Protein AF-A0A0B4ERS8-F1 (afdb_monomer)

Secondary structure (DSSP, 8-state):
-EEEEEEEE-TT-HHHHTT-EEEEEEETTEEEEEEE---EEETTEEE--EEEEE-SSSS--GGGS-GGGS-GGGTT--GGG-EEEEEEEEEEEEEEEEEEETTEEEEEEEEEEEEEEEETTEEEEEEEEEEEE-

Sequence (134 aa):
RELMNQYFDTPERDLAQAKVALRLRKDGDDIIQTLKTRGQSVAGLSERNEYNWELPKAKLDVKKLDGECWPEQLAELDKKTLKPIFTTDFVRERAEIAWGRGKAKVVIEAALDLGHVVAGKQKEEICELELELR

Mean predicted aligned error: 4.2 Å

Radius of gyration: 16.42 Å; Cα contacts (8 Å, |Δi|>4): 272; chains: 1; bounding box: 46×31×45 Å

Solvent-accessible surface area (backbone atoms only — not comparable to full-atom values): 7724 Å² total; per-residue (Å²): 87,63,38,44,32,43,31,47,31,36,96,86,34,59,37,59,76,63,46,31,49,40,34,42,34,38,50,83,91,46,28,35,40,36,44,34,43,62,55,54,75,58,98,87,48,74,50,56,56,71,48,78,42,83,41,100,53,100,62,89,64,70,83,77,63,43,73,93,78,37,58,74,93,52,68,85,57,66,71,85,56,52,36,85,61,36,36,37,44,29,39,41,48,77,46,80,51,72,52,74,61,86,92,44,77,49,43,30,42,38,35,42,35,46,36,31,40,37,44,87,92,46,74,46,83,37,80,48,78,47,78,44,81,106

Nearest PDB structures (foldseek):
  5a61-assembly1_A  TM=9.343E-01  e=2.301E-11  Escherichia coli K-12
  3sy3-assembly2_D  TM=6.378E-01  e=3.885E-06  Bacillus anthracis str. 'Ames Ancestor'
  6yp4-assembly1_A-2  TM=5.785E-01  e=1.700E-05  Hippeastrum hybrid cultivar
  2gfg-assembly3_C  TM=5.391E-01  e=1.434E-05  Halalkalibacterium halodurans
  7ns9-assembly1_A  TM=5.317E-01  e=3.984E-05  Sulfolobus acidocaldarius DSM 639

Structure (mmCIF, N/CA/C/O backbone):
data_AF-A0A0B4ERS8-F1
#
_entry.id   AF-A0A0B4ERS8-F1
#
loop_
_atom_site.group_PDB
_atom_site.id
_atom_site.type_symbol
_atom_site.label_atom_id
_atom_site.label_alt_id
_atom_site.label_comp_id
_atom_site.label_asym_id
_atom_site.label_entity_id
_atom_site.label_seq_id
_atom_site.pdbx_PDB_ins_code
_atom_site.Cartn_x
_atom_site.Cartn_y
_atom_site.Cartn_z
_atom_site.occupancy
_atom_site.B_iso_or_equiv
_atom_site.auth_seq_id
_atom_site.auth_comp_id
_atom_site.auth_asym_id
_atom_site.auth_atom_id
_atom_site.pdbx_PDB_model_num
ATOM 1 N N . ARG A 1 1 ? -4.999 -10.156 -14.096 1.00 91.81 1 ARG A N 1
ATOM 2 C CA . ARG A 1 1 ? -5.229 -10.817 -12.784 1.00 91.81 1 ARG A CA 1
ATOM 3 C C . ARG A 1 1 ? -5.987 -9.866 -11.873 1.00 91.81 1 ARG A C 1
ATOM 5 O O . ARG A 1 1 ? -5.756 -8.671 -11.994 1.00 91.81 1 ARG A O 1
ATOM 12 N N . GLU A 1 2 ? -6.863 -10.363 -11.007 1.00 94.50 2 GLU A N 1
ATOM 13 C CA . GLU A 1 2 ? -7.618 -9.530 -10.057 1.00 94.50 2 GLU A CA 1
ATOM 14 C C . GLU A 1 2 ? -6.776 -9.226 -8.814 1.00 94.50 2 GLU A C 1
ATOM 16 O O . GLU A 1 2 ? -6.122 -10.119 -8.274 1.00 94.50 2 GLU A O 1
ATOM 21 N N . LEU A 1 3 ? -6.775 -7.966 -8.380 1.00 96.81 3 LEU A N 1
ATOM 22 C CA . LEU A 1 3 ? -6.050 -7.492 -7.207 1.00 96.81 3 LEU A CA 1
ATOM 23 C C . LEU A 1 3 ? -6.997 -6.737 -6.281 1.00 96.81 3 LEU A C 1
ATOM 25 O O . LEU A 1 3 ? -7.459 -5.644 -6.605 1.00 96.81 3 LEU A O 1
ATOM 29 N N . MET A 1 4 ? -7.196 -7.283 -5.082 1.00 97.44 4 MET A N 1
ATOM 30 C CA . MET A 1 4 ? -7.981 -6.636 -4.035 1.00 97.44 4 MET A CA 1
ATOM 31 C C . MET A 1 4 ? -7.042 -6.088 -2.966 1.00 97.44 4 MET A C 1
ATOM 33 O O . MET A 1 4 ? -6.255 -6.826 -2.375 1.00 97.44 4 MET A O 1
ATOM 37 N N . ASN A 1 5 ? -7.120 -4.794 -2.687 1.00 98.25 5 ASN A N 1
ATOM 38 C CA . ASN A 1 5 ? -6.286 -4.129 -1.696 1.00 98.25 5 ASN A CA 1
ATOM 39 C C . ASN A 1 5 ? -7.172 -3.492 -0.625 1.00 98.25 5 ASN A C 1
ATOM 41 O O . ASN A 1 5 ? -8.142 -2.809 -0.938 1.00 98.25 5 ASN A O 1
ATOM 45 N N . GLN A 1 6 ? -6.802 -3.662 0.639 1.00 98.38 6 GLN A N 1
ATOM 46 C CA . GLN A 1 6 ? -7.381 -2.972 1.785 1.00 98.38 6 GLN A CA 1
ATOM 47 C C . GLN A 1 6 ? -6.319 -2.057 2.381 1.00 98.38 6 GLN A C 1
ATOM 49 O O . GLN A 1 6 ? -5.278 -2.536 2.829 1.00 98.38 6 GLN A O 1
ATOM 54 N N . TYR A 1 7 ? -6.592 -0.757 2.412 1.00 98.56 7 TYR A N 1
ATOM 55 C CA . TYR A 1 7 ? -5.709 0.239 3.011 1.00 98.56 7 TYR A CA 1
ATOM 56 C C . TYR A 1 7 ? -6.119 0.533 4.448 1.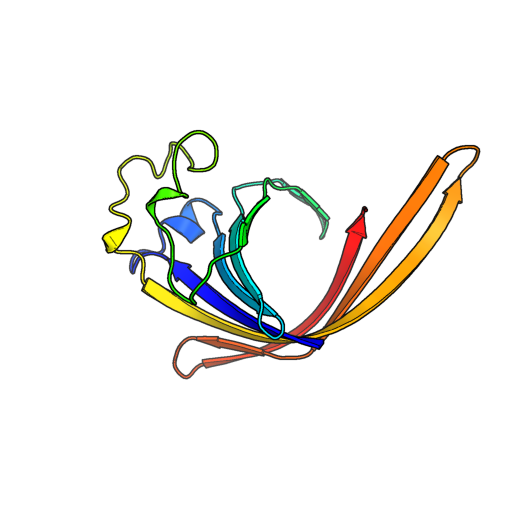00 98.56 7 TYR A C 1
ATOM 58 O O . TYR A 1 7 ? -7.310 0.488 4.785 1.00 98.56 7 TYR A O 1
ATOM 66 N N . PHE A 1 8 ? -5.118 0.824 5.275 1.00 98.62 8 P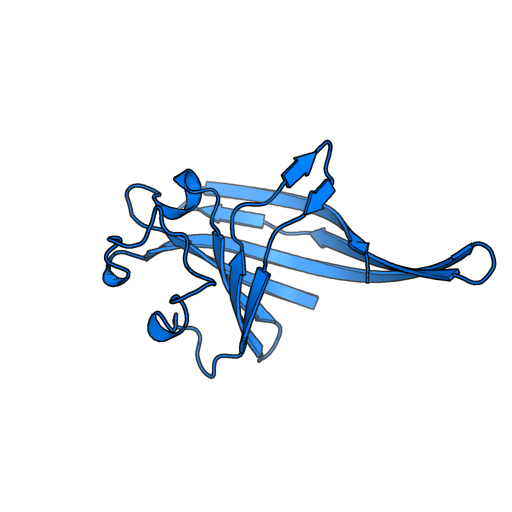HE A N 1
ATOM 67 C CA . PHE A 1 8 ? -5.262 1.073 6.702 1.00 98.62 8 PHE A CA 1
ATOM 68 C C . PHE A 1 8 ? -4.645 2.412 7.079 1.00 98.62 8 PHE A C 1
ATOM 70 O O . PHE A 1 8 ? -3.592 2.770 6.557 1.00 98.62 8 PHE A O 1
ATOM 77 N N . ASP A 1 9 ? -5.286 3.112 8.008 1.00 98.50 9 ASP A N 1
ATOM 78 C CA . ASP A 1 9 ? -4.775 4.333 8.635 1.00 98.50 9 ASP A CA 1
ATOM 79 C C . ASP A 1 9 ? -5.495 4.549 9.979 1.00 98.50 9 ASP A C 1
ATOM 81 O O . ASP A 1 9 ? -6.399 3.784 10.340 1.00 98.50 9 ASP A O 1
ATOM 85 N N . THR A 1 10 ? -5.101 5.564 10.735 1.00 98.12 10 THR A N 1
ATOM 86 C CA . THR A 1 10 ? -5.857 6.040 11.897 1.00 98.12 10 THR A CA 1
ATOM 87 C C . THR A 1 10 ? -7.055 6.890 11.455 1.00 98.12 10 THR A C 1
ATOM 89 O O . THR A 1 10 ? -7.092 7.368 10.315 1.00 98.12 10 THR A O 1
ATOM 92 N N . PRO A 1 11 ? -8.062 7.108 12.323 1.00 96.06 11 PRO A N 1
ATOM 93 C CA . PRO A 1 11 ? -9.148 8.050 12.036 1.00 96.06 11 PRO A CA 1
ATOM 94 C C . PRO A 1 11 ? -8.651 9.462 11.679 1.00 96.06 11 PRO A C 1
ATOM 96 O O . PRO A 1 11 ? -9.249 10.139 10.842 1.00 96.06 11 PRO A O 1
ATOM 99 N N . GLU A 1 12 ? -7.533 9.876 12.272 1.00 96.75 12 GLU A N 1
ATOM 100 C CA . GLU A 1 12 ? -6.865 11.162 12.071 1.00 96.75 12 GLU A CA 1
ATOM 101 C C . GLU A 1 12 ? -6.002 11.197 10.793 1.00 96.75 12 GLU A C 1
ATOM 103 O O . GLU A 1 12 ? -5.594 12.271 10.343 1.00 96.75 12 GLU A O 1
ATOM 108 N N . ARG A 1 13 ? -5.812 10.045 10.135 1.00 97.25 13 ARG A N 1
ATOM 109 C CA . ARG A 1 13 ? -5.003 9.855 8.920 1.00 97.25 13 ARG A CA 1
ATOM 110 C C . ARG A 1 13 ? -3.511 10.126 9.130 1.00 97.25 13 ARG A C 1
ATOM 11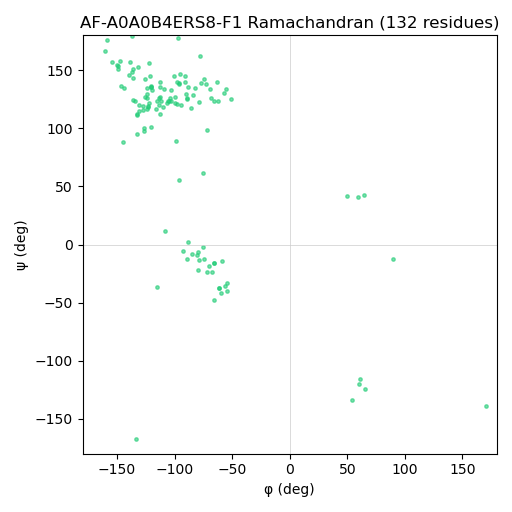2 O O . ARG A 1 13 ? -2.869 10.779 8.301 1.00 97.25 13 ARG A O 1
ATOM 119 N N . ASP A 1 14 ? -2.970 9.658 10.250 1.00 97.69 14 ASP A N 1
ATOM 120 C CA . ASP A 1 14 ? -1.575 9.891 10.636 1.00 97.69 14 ASP A CA 1
ATOM 121 C C . ASP A 1 14 ? -0.582 9.298 9.621 1.00 97.69 14 ASP A C 1
ATOM 123 O O . ASP A 1 14 ? 0.425 9.937 9.299 1.00 97.69 14 ASP A O 1
ATOM 127 N N . LEU A 1 15 ? -0.873 8.122 9.041 1.00 97.44 15 LEU A N 1
ATOM 128 C CA . LEU A 1 15 ? -0.008 7.520 8.019 1.00 97.44 15 LEU A CA 1
ATOM 129 C C . LEU A 1 15 ? 0.008 8.374 6.750 1.00 97.44 15 LEU A C 1
ATOM 131 O O . LEU A 1 15 ? 1.084 8.705 6.244 1.00 97.44 15 LEU A O 1
ATOM 135 N N . ALA A 1 16 ? -1.162 8.790 6.259 1.00 96.12 16 ALA A N 1
ATOM 136 C CA . ALA A 1 16 ? -1.251 9.644 5.079 1.00 96.12 16 ALA A CA 1
ATOM 137 C C . ALA A 1 16 ? -0.516 10.983 5.274 1.00 96.12 16 ALA A C 1
ATOM 139 O O . ALA A 1 16 ? 0.216 11.419 4.381 1.00 96.12 16 ALA A O 1
ATOM 140 N N . GLN A 1 17 ? -0.646 11.613 6.448 1.00 95.38 17 GLN A N 1
ATOM 141 C CA . GLN A 1 17 ? 0.079 12.844 6.791 1.00 95.38 17 GLN A CA 1
ATOM 142 C C . GLN A 1 17 ? 1.604 12.635 6.790 1.00 95.38 17 GLN A C 1
ATOM 144 O O . GLN A 1 17 ? 2.354 13.480 6.288 1.00 95.38 17 GLN A O 1
ATOM 149 N N . ALA A 1 18 ? 2.067 11.473 7.256 1.00 94.31 18 ALA A N 1
ATOM 150 C CA . ALA A 1 18 ? 3.470 11.064 7.190 1.00 94.31 18 ALA A CA 1
ATOM 151 C C . ALA A 1 18 ? 3.930 10.622 5.782 1.00 94.31 18 ALA A C 1
ATOM 153 O O . ALA A 1 18 ? 5.116 10.351 5.580 1.00 94.31 18 ALA A O 1
ATOM 154 N N . LYS A 1 19 ? 3.033 10.602 4.783 1.00 94.00 19 LYS A N 1
ATOM 155 C CA . LYS A 1 19 ? 3.259 10.050 3.432 1.00 94.00 19 LYS A CA 1
ATOM 156 C C . LYS A 1 19 ? 3.632 8.563 3.456 1.00 94.00 19 LYS A C 1
ATOM 158 O O . LYS A 1 19 ? 4.511 8.122 2.718 1.00 94.00 19 LYS A O 1
ATOM 163 N N . VAL A 1 20 ? 2.958 7.810 4.316 1.00 95.69 20 VAL A N 1
ATOM 164 C CA . VAL A 1 20 ? 3.086 6.365 4.489 1.00 95.69 20 VAL A CA 1
ATOM 165 C C . VAL A 1 20 ? 1.793 5.703 4.033 1.00 95.69 20 VAL A C 1
ATOM 167 O O . VAL A 1 20 ? 0.705 6.198 4.313 1.00 95.69 20 VAL A O 1
ATOM 170 N N . ALA A 1 21 ? 1.898 4.567 3.351 1.00 97.31 21 ALA A N 1
ATOM 171 C CA . ALA A 1 21 ? 0.745 3.747 3.007 1.00 97.31 21 ALA A CA 1
ATOM 172 C C . ALA A 1 21 ? 0.940 2.325 3.530 1.00 97.31 21 ALA A C 1
ATOM 174 O O . ALA A 1 21 ? 1.936 1.672 3.215 1.00 97.31 21 ALA A O 1
ATOM 175 N N . LEU A 1 22 ? -0.039 1.839 4.291 1.00 98.50 22 LEU A N 1
ATOM 176 C CA . LEU A 1 22 ? -0.113 0.462 4.760 1.00 98.50 22 LEU A CA 1
ATOM 177 C C . LEU A 1 22 ? -1.300 -0.228 4.093 1.00 98.50 22 LEU A C 1
ATOM 179 O O . LEU A 1 22 ? -2.431 0.259 4.166 1.00 98.50 22 LEU A O 1
ATOM 183 N N . ARG A 1 23 ? -1.057 -1.377 3.462 1.00 98.50 23 ARG A N 1
ATOM 184 C CA . ARG A 1 23 ? -2.125 -2.180 2.861 1.00 98.50 23 ARG A CA 1
ATOM 185 C C . ARG A 1 23 ? -1.955 -3.669 3.102 1.00 98.50 23 ARG A C 1
ATOM 187 O O . ARG A 1 23 ? -0.840 -4.157 3.266 1.00 98.50 23 ARG A O 1
ATOM 194 N N . LEU A 1 24 ? -3.074 -4.377 3.016 1.00 98.56 24 LEU A N 1
ATOM 195 C CA . LEU A 1 24 ? -3.113 -5.790 2.668 1.00 98.56 24 LEU A CA 1
ATOM 196 C C . LEU A 1 24 ? -3.556 -5.915 1.216 1.00 98.56 24 LEU A C 1
ATOM 198 O O . LEU A 1 24 ? -4.542 -5.297 0.823 1.00 98.56 24 LEU A O 1
ATOM 202 N N . ARG A 1 25 ? -2.854 -6.722 0.434 1.00 98.38 25 ARG A N 1
ATOM 203 C CA . ARG A 1 25 ? -3.231 -7.108 -0.922 1.00 98.38 25 ARG A CA 1
ATOM 204 C C . ARG A 1 25 ? -3.558 -8.592 -0.936 1.00 98.38 25 ARG A C 1
ATOM 206 O O . ARG A 1 25 ? -2.802 -9.378 -0.376 1.00 98.38 25 ARG A O 1
ATOM 213 N N . LYS A 1 26 ? -4.648 -8.952 -1.601 1.00 97.62 26 LYS A N 1
ATOM 214 C CA . LYS A 1 26 ? -4.946 -10.312 -2.026 1.00 97.62 26 LYS A CA 1
ATOM 215 C C . LYS A 1 26 ? -4.681 -10.424 -3.526 1.00 97.62 26 LYS A C 1
ATOM 217 O O . LYS A 1 26 ? -5.195 -9.612 -4.298 1.00 97.62 26 LYS A O 1
ATOM 222 N N . ASP A 1 27 ? -3.868 -11.399 -3.904 1.00 94.69 27 ASP A N 1
ATOM 223 C CA . ASP A 1 27 ? -3.476 -11.700 -5.282 1.00 94.69 27 ASP A CA 1
ATOM 224 C C . ASP A 1 27 ? -3.624 -13.209 -5.491 1.00 94.69 27 ASP A C 1
ATOM 226 O O . ASP A 1 27 ? -2.783 -13.994 -5.063 1.00 94.69 27 ASP A O 1
ATOM 230 N N . GLY A 1 28 ? -4.769 -13.636 -6.027 1.00 91.56 28 GLY A N 1
ATOM 231 C CA . GLY A 1 28 ? -5.161 -15.045 -5.956 1.00 91.56 28 GLY A CA 1
ATOM 232 C C . GLY A 1 28 ? -5.299 -15.514 -4.502 1.00 91.56 28 GLY A C 1
ATOM 233 O O . GLY A 1 28 ? -6.104 -14.960 -3.746 1.00 91.56 28 GLY A O 1
ATOM 234 N N . ASP A 1 29 ? -4.516 -16.521 -4.116 1.00 92.88 29 ASP A N 1
ATOM 235 C CA . ASP A 1 29 ? -4.473 -17.054 -2.747 1.00 92.88 29 ASP A CA 1
ATOM 236 C C . ASP A 1 29 ? -3.440 -16.347 -1.855 1.00 92.88 29 ASP A C 1
ATOM 238 O O . ASP A 1 29 ? -3.491 -16.478 -0.628 1.00 92.88 29 ASP A O 1
ATOM 242 N N . ASP A 1 30 ? -2.550 -15.548 -2.448 1.00 97.00 30 ASP A N 1
ATOM 243 C CA . ASP A 1 30 ? -1.498 -14.853 -1.720 1.00 97.00 30 ASP A CA 1
ATOM 244 C C . ASP A 1 30 ? -2.053 -13.632 -0.993 1.00 97.00 30 ASP A C 1
ATOM 246 O O . ASP A 1 30 ? -2.867 -12.860 -1.515 1.00 97.00 30 ASP A O 1
ATOM 250 N N . ILE A 1 31 ? -1.571 -13.432 0.231 1.00 98.12 31 ILE A N 1
ATOM 251 C CA . ILE A 1 31 ? -1.920 -12.290 1.067 1.00 98.12 31 ILE A CA 1
ATOM 252 C C . ILE A 1 31 ? -0.633 -11.578 1.444 1.00 98.12 31 ILE A C 1
ATOM 254 O O . ILE A 1 31 ? 0.224 -12.138 2.121 1.00 98.12 31 ILE A O 1
ATOM 258 N N . ILE A 1 32 ? -0.512 -10.323 1.031 1.00 98.50 32 ILE A N 1
ATOM 259 C CA . ILE A 1 32 ? 0.720 -9.550 1.165 1.00 98.50 32 ILE A CA 1
ATOM 260 C C . ILE A 1 32 ? 0.423 -8.286 1.965 1.00 98.50 32 ILE A C 1
ATOM 262 O O . ILE A 1 32 ? -0.409 -7.470 1.568 1.00 98.50 32 ILE A O 1
ATOM 266 N N . GLN A 1 33 ? 1.115 -8.102 3.086 1.00 98.69 33 GLN A N 1
ATOM 267 C CA . GLN A 1 33 ? 1.193 -6.815 3.768 1.00 98.69 33 GLN A CA 1
ATOM 268 C C . GLN A 1 33 ? 2.283 -5.974 3.121 1.00 98.69 33 GLN A C 1
ATOM 270 O O . GLN A 1 33 ? 3.420 -6.423 3.008 1.00 98.69 33 GLN A O 1
ATOM 275 N N . THR A 1 34 ? 1.948 -4.742 2.752 1.00 98.31 34 THR A N 1
ATOM 276 C CA . THR A 1 34 ? 2.907 -3.790 2.191 1.00 98.31 34 THR A CA 1
ATOM 277 C C . THR A 1 34 ? 2.916 -2.513 3.017 1.00 98.31 34 THR A C 1
ATOM 279 O O . THR A 1 34 ? 1.857 -1.914 3.223 1.00 98.31 34 THR A O 1
ATOM 282 N N . LEU A 1 35 ? 4.105 -2.064 3.420 1.00 97.88 35 LEU A N 1
ATOM 283 C CA . LEU A 1 35 ? 4.346 -0.721 3.940 1.00 97.88 35 LEU A CA 1
ATOM 284 C C . LEU A 1 35 ? 5.175 0.065 2.921 1.00 97.88 35 LEU A C 1
ATOM 286 O O . LEU A 1 35 ? 6.303 -0.310 2.609 1.00 97.88 35 LEU A O 1
ATOM 290 N N . LYS A 1 36 ? 4.618 1.161 2.411 1.00 95.69 36 LYS A N 1
ATOM 291 C CA . LYS A 1 36 ? 5.320 2.131 1.564 1.00 95.69 36 LYS A CA 1
ATOM 292 C C . LYS A 1 36 ? 5.614 3.355 2.413 1.00 95.69 36 LYS A C 1
ATOM 294 O O . LYS A 1 36 ? 4.677 3.923 2.973 1.00 95.69 36 LYS A O 1
ATOM 299 N N . THR A 1 37 ? 6.873 3.758 2.526 1.00 91.81 37 THR A N 1
ATOM 300 C CA . THR A 1 37 ? 7.242 4.952 3.300 1.00 91.81 37 THR A CA 1
ATOM 301 C C . THR A 1 37 ? 7.390 6.171 2.397 1.00 91.81 37 THR A C 1
ATOM 303 O O . THR A 1 37 ? 7.221 6.096 1.175 1.00 91.81 37 THR A O 1
ATOM 306 N N . ARG A 1 38 ? 7.678 7.328 3.004 1.00 82.19 38 ARG A N 1
ATOM 307 C CA . ARG A 1 38 ? 7.927 8.560 2.263 1.00 82.19 38 ARG A CA 1
ATOM 308 C C . ARG A 1 38 ? 9.075 8.343 1.278 1.00 82.19 38 ARG A C 1
ATOM 310 O O . ARG A 1 38 ? 10.168 7.935 1.655 1.00 82.19 38 ARG A O 1
ATOM 317 N N . GLY A 1 39 ? 8.827 8.733 0.037 1.00 78.69 39 GLY A N 1
ATOM 318 C CA . GLY A 1 39 ? 9.832 8.806 -1.008 1.00 78.69 39 GLY A CA 1
ATOM 319 C C . GLY A 1 39 ? 9.763 10.112 -1.789 1.00 78.69 39 GLY A C 1
ATOM 320 O O . GLY A 1 39 ? 9.077 11.061 -1.387 1.00 78.69 39 GLY A O 1
ATOM 321 N N . GLN A 1 40 ? 10.468 10.159 -2.911 1.00 76.31 40 GLN A N 1
ATOM 322 C CA . GLN A 1 40 ? 10.382 11.243 -3.876 1.00 76.31 40 GLN A CA 1
ATOM 323 C C . GLN A 1 40 ? 9.315 10.923 -4.927 1.00 76.31 40 GLN A C 1
ATOM 325 O O . GLN A 1 40 ? 9.152 9.782 -5.357 1.00 76.31 40 GLN A O 1
ATOM 330 N N . SER A 1 41 ? 8.551 11.944 -5.312 1.00 75.75 41 SER A N 1
ATOM 331 C CA . SER A 1 41 ? 7.608 11.865 -6.424 1.00 75.75 41 SER A CA 1
ATOM 332 C C . SER A 1 41 ? 7.801 13.089 -7.304 1.00 75.75 41 SER A C 1
ATOM 334 O O . SER A 1 41 ? 7.506 14.203 -6.870 1.00 75.75 41 SER A O 1
ATOM 336 N N . VAL A 1 42 ? 8.314 12.897 -8.517 1.00 78.50 42 VAL A N 1
ATOM 337 C CA . VAL A 1 42 ? 8.608 13.982 -9.463 1.00 78.50 42 VAL A CA 1
ATOM 338 C C . VAL A 1 42 ? 8.010 13.622 -10.818 1.00 78.50 42 VAL A C 1
ATOM 340 O O . VAL A 1 42 ? 8.422 12.649 -11.434 1.00 78.50 42 VAL A O 1
ATOM 343 N N . ALA A 1 43 ? 7.024 14.402 -11.277 1.00 78.69 43 ALA A N 1
ATOM 344 C CA . ALA A 1 43 ? 6.413 14.264 -12.607 1.00 78.69 43 ALA A CA 1
ATOM 345 C C . ALA A 1 43 ? 5.976 12.823 -12.980 1.00 78.69 43 ALA A C 1
ATOM 347 O O . ALA A 1 43 ? 6.195 12.375 -14.100 1.00 78.69 43 ALA A O 1
ATOM 348 N N . GLY A 1 44 ? 5.372 12.093 -12.033 1.00 77.12 44 GLY A N 1
ATOM 349 C CA . GLY A 1 44 ? 4.906 10.711 -12.230 1.00 77.12 44 GLY A CA 1
ATOM 350 C C . GLY A 1 44 ? 5.938 9.625 -11.902 1.00 77.12 44 GLY A C 1
ATOM 351 O O . GLY A 1 44 ? 5.559 8.471 -11.731 1.00 77.12 44 GLY A O 1
ATOM 352 N N . LEU A 1 45 ? 7.216 9.974 -11.723 1.00 82.44 45 LEU A N 1
ATOM 353 C CA . LEU A 1 45 ? 8.220 9.060 -11.179 1.00 82.44 45 LEU A CA 1
ATOM 354 C C . LEU A 1 45 ? 8.068 8.987 -9.661 1.00 82.44 45 LEU A C 1
ATOM 356 O O . LEU A 1 45 ? 8.181 10.017 -8.997 1.00 82.44 45 LEU A O 1
ATOM 360 N N . SER A 1 46 ? 7.857 7.790 -9.113 1.00 81.12 46 SER A N 1
ATOM 361 C CA . SER A 1 46 ? 7.848 7.562 -7.667 1.00 81.12 46 SER A CA 1
ATOM 362 C C . SER A 1 46 ? 8.990 6.644 -7.251 1.00 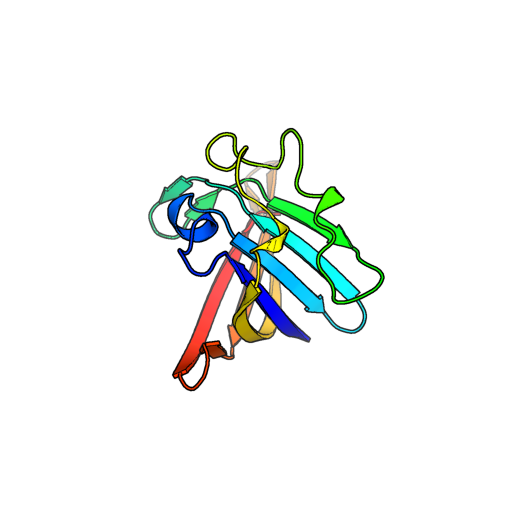81.12 46 SER A C 1
ATOM 364 O O . SER A 1 46 ? 9.074 5.508 -7.705 1.00 81.12 46 SER A O 1
ATOM 366 N N . GLU A 1 47 ? 9.821 7.129 -6.335 1.00 85.00 47 GLU A N 1
ATOM 367 C CA . GLU A 1 47 ? 10.915 6.385 -5.717 1.00 85.00 47 GLU A CA 1
ATOM 368 C C . GLU A 1 47 ? 10.723 6.420 -4.204 1.00 85.00 47 GLU A C 1
ATOM 370 O O . GLU A 1 47 ? 10.714 7.494 -3.608 1.00 85.00 47 GLU A O 1
ATOM 375 N N . ARG A 1 48 ? 10.509 5.265 -3.575 1.00 87.44 48 ARG A N 1
ATOM 376 C CA . ARG A 1 48 ? 10.209 5.143 -2.140 1.00 87.44 48 ARG A CA 1
ATOM 377 C C . ARG A 1 48 ? 10.633 3.774 -1.627 1.00 87.44 48 ARG A C 1
ATOM 379 O O . ARG A 1 48 ? 10.649 2.820 -2.402 1.00 87.44 48 ARG A O 1
ATOM 386 N N . ASN A 1 49 ? 10.876 3.662 -0.323 1.00 90.81 49 ASN A N 1
ATOM 387 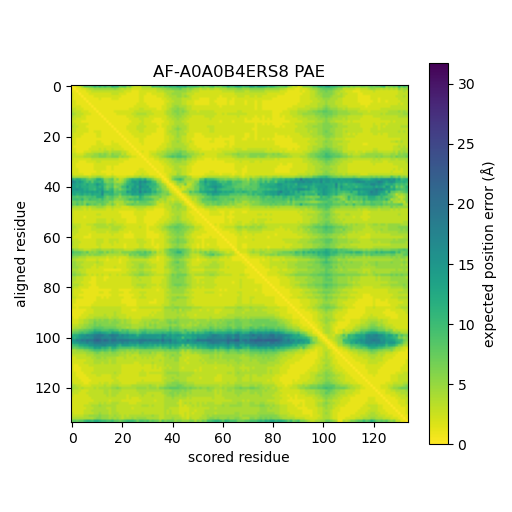C CA . ASN A 1 49 ? 11.076 2.348 0.280 1.00 90.81 49 ASN A CA 1
ATOM 388 C C . ASN A 1 49 ? 9.737 1.610 0.357 1.00 90.81 49 ASN A C 1
ATOM 390 O O . ASN A 1 49 ? 8.697 2.185 0.703 1.00 90.81 49 ASN A O 1
ATOM 394 N N . GLU A 1 50 ? 9.780 0.324 0.038 1.00 94.62 50 GLU A N 1
ATOM 395 C CA . GLU A 1 50 ? 8.632 -0.567 0.061 1.00 94.62 50 GLU A CA 1
ATOM 396 C C . GLU A 1 50 ? 9.029 -1.874 0.747 1.00 94.62 50 GLU A C 1
ATOM 398 O O . GLU A 1 50 ? 9.981 -2.539 0.344 1.00 94.62 50 GLU A O 1
ATOM 403 N N . TYR A 1 51 ? 8.297 -2.231 1.799 1.00 96.62 51 TYR A N 1
ATOM 404 C CA . TYR A 1 51 ? 8.505 -3.450 2.572 1.00 96.62 51 TYR A CA 1
ATOM 405 C C . TYR A 1 51 ? 7.302 -4.364 2.368 1.00 96.62 51 TYR A C 1
ATOM 407 O O . TYR A 1 51 ? 6.164 -3.937 2.577 1.00 96.62 51 TYR A O 1
ATOM 415 N N . ASN A 1 52 ? 7.550 -5.605 1.951 1.00 97.44 52 ASN A N 1
ATOM 416 C CA . ASN A 1 52 ? 6.518 -6.592 1.646 1.00 97.44 52 ASN A CA 1
ATOM 417 C C . ASN A 1 52 ? 6.674 -7.826 2.534 1.00 97.44 52 ASN A C 1
ATOM 419 O O . ASN A 1 52 ? 7.779 -8.338 2.708 1.00 97.44 52 ASN A O 1
ATOM 423 N N . TRP A 1 53 ? 5.557 -8.322 3.060 1.00 98.00 53 TRP A N 1
ATOM 424 C CA . TRP A 1 53 ? 5.511 -9.547 3.850 1.00 98.00 53 TRP A CA 1
ATOM 425 C C . TRP A 1 53 ? 4.332 -10.407 3.426 1.00 98.00 53 TRP A C 1
ATOM 427 O O . TRP A 1 53 ? 3.186 -9.965 3.493 1.00 98.00 53 TRP A O 1
ATOM 437 N N . GLU A 1 54 ? 4.605 -11.651 3.058 1.00 98.00 54 GLU A N 1
ATOM 438 C CA . GLU A 1 54 ? 3.565 -12.660 2.893 1.00 98.00 54 GLU A CA 1
ATOM 439 C C . GLU A 1 54 ? 2.984 -13.033 4.257 1.00 98.00 54 GLU A C 1
ATOM 441 O O . GLU A 1 54 ? 3.709 -13.245 5.237 1.00 98.00 54 GLU A O 1
ATOM 446 N N . LEU A 1 55 ? 1.658 -13.083 4.327 1.00 98.00 55 LEU A N 1
ATOM 447 C CA . LEU A 1 55 ? 0.909 -13.396 5.530 1.00 98.00 55 LEU A CA 1
ATOM 448 C C . LEU A 1 55 ? 0.025 -14.624 5.300 1.00 98.00 55 LEU A C 1
ATOM 450 O O . LEU A 1 55 ? -0.578 -14.772 4.243 1.00 98.00 55 LEU A O 1
ATOM 454 N N . PRO A 1 56 ? -0.169 -15.469 6.324 1.00 96.50 56 PRO A N 1
ATOM 455 C CA . PRO A 1 56 ? -1.039 -16.638 6.210 1.00 96.50 56 PRO A CA 1
ATOM 456 C C . PRO A 1 56 ? -2.538 -16.285 6.223 1.00 96.50 56 PRO A C 1
ATOM 458 O O . PRO A 1 56 ? -3.378 -17.158 6.017 1.00 96.50 56 PRO A O 1
ATOM 461 N N . LYS A 1 57 ? -2.900 -15.043 6.582 1.00 95.62 57 LYS A N 1
ATOM 462 C CA . LYS A 1 57 ? -4.286 -14.572 6.747 1.00 95.62 57 LYS A CA 1
ATOM 463 C C . LYS A 1 57 ? -4.390 -13.086 6.416 1.00 95.62 57 LYS A C 1
ATOM 465 O O . LYS A 1 57 ? -3.447 -12.336 6.648 1.00 95.62 57 LYS A O 1
ATOM 470 N N . ALA A 1 58 ? -5.576 -12.646 5.989 1.00 94.81 58 ALA A N 1
ATOM 471 C CA . ALA A 1 58 ? -5.896 -11.249 5.675 1.00 94.81 58 ALA A CA 1
ATOM 472 C C . ALA A 1 58 ? -6.078 -10.400 6.946 1.00 94.81 58 ALA A C 1
ATOM 474 O O . ALA A 1 58 ? -7.156 -9.880 7.226 1.00 94.81 58 ALA A O 1
ATOM 475 N N . LYS A 1 59 ? -5.021 -10.294 7.753 1.00 96.50 59 LYS A N 1
ATOM 476 C CA . LYS A 1 59 ? -4.978 -9.489 8.974 1.00 96.50 59 LYS A CA 1
ATOM 477 C C . LYS A 1 59 ? -3.593 -8.879 9.123 1.00 96.50 59 LYS A C 1
ATOM 479 O O . LYS A 1 59 ? -2.615 -9.603 8.997 1.00 96.50 59 LYS A O 1
ATOM 484 N N . LEU A 1 60 ? -3.530 -7.586 9.447 1.00 97.56 60 LEU A N 1
AT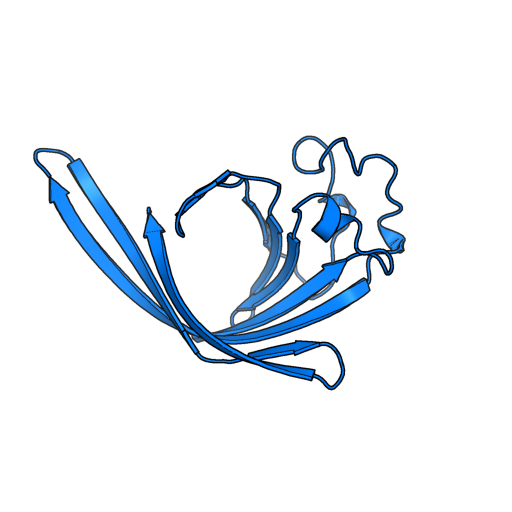OM 485 C CA . LEU A 1 60 ? -2.259 -6.906 9.682 1.00 97.56 60 LEU A CA 1
ATOM 486 C C . LEU A 1 60 ? -1.439 -7.618 10.762 1.00 97.56 60 LEU A C 1
ATOM 488 O O . LEU A 1 60 ? -1.947 -7.918 11.849 1.00 97.56 60 LEU A O 1
ATOM 492 N N . ASP A 1 61 ? -0.156 -7.806 10.477 1.00 97.38 61 ASP A N 1
ATOM 493 C CA . ASP A 1 61 ? 0.850 -8.145 11.470 1.00 97.38 61 ASP A CA 1
ATOM 494 C C . ASP A 1 61 ? 1.593 -6.868 11.872 1.00 97.38 61 ASP A C 1
ATOM 496 O O . ASP A 1 61 ? 2.605 -6.480 11.283 1.00 97.38 61 ASP A O 1
ATOM 500 N N . VAL A 1 62 ? 1.057 -6.194 12.892 1.00 95.81 62 VAL A N 1
ATOM 501 C CA . VAL A 1 62 ? 1.608 -4.935 13.417 1.00 95.81 62 VAL A CA 1
ATOM 502 C C . VAL A 1 62 ? 2.985 -5.103 14.057 1.00 95.81 62 VAL A C 1
ATOM 504 O O . VAL A 1 62 ? 3.678 -4.109 14.255 1.00 95.81 62 VAL A O 1
ATOM 507 N N . LYS A 1 63 ? 3.398 -6.340 14.372 1.00 94.88 63 LYS A N 1
ATOM 508 C CA . LYS A 1 63 ? 4.738 -6.612 14.904 1.00 94.88 63 LYS A CA 1
ATOM 509 C C . LYS A 1 63 ? 5.818 -6.456 13.841 1.00 94.88 63 LYS A C 1
ATOM 511 O O . LYS A 1 63 ? 6.949 -6.198 14.200 1.00 94.88 63 LYS A O 1
ATOM 516 N N . LYS A 1 64 ? 5.473 -6.589 12.555 1.00 95.62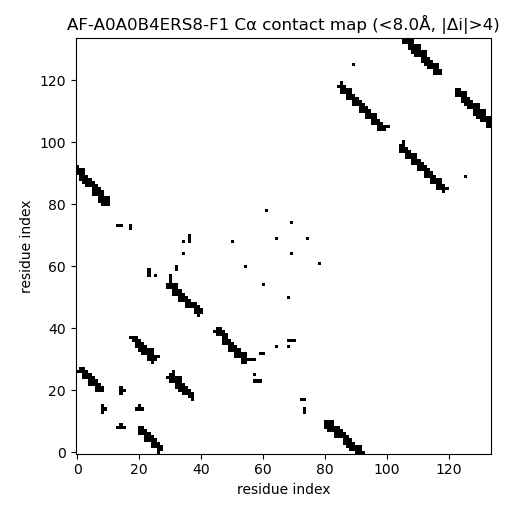 64 LYS A N 1
ATOM 517 C CA . LYS A 1 64 ? 6.403 -6.368 11.434 1.00 95.62 64 LYS A CA 1
ATOM 518 C C . LYS A 1 64 ? 6.614 -4.891 11.100 1.00 95.62 64 LYS A C 1
ATOM 520 O O . LYS A 1 64 ? 7.400 -4.576 10.220 1.00 95.62 64 LYS A O 1
ATOM 525 N N . LEU A 1 65 ? 5.856 -4.002 11.738 1.00 95.56 65 LEU A N 1
ATOM 526 C CA . LEU A 1 65 ? 5.867 -2.567 11.477 1.00 95.56 65 LEU A CA 1
ATOM 527 C C . LEU A 1 65 ? 6.786 -1.859 12.474 1.00 95.56 65 LEU A C 1
ATOM 529 O O . LEU A 1 65 ? 6.326 -1.004 13.221 1.00 95.56 65 LEU A O 1
ATOM 533 N N . ASP A 1 66 ? 8.048 -2.251 12.576 1.00 92.44 66 ASP A N 1
ATOM 534 C CA . ASP A 1 66 ? 8.990 -1.745 13.577 1.00 92.44 66 ASP A CA 1
ATOM 535 C C . ASP A 1 66 ? 10.378 -1.443 12.987 1.00 92.44 66 ASP A C 1
ATOM 537 O O . ASP A 1 66 ? 10.608 -1.561 11.780 1.00 92.44 66 ASP A O 1
ATOM 541 N N . GLY A 1 67 ? 11.288 -0.973 13.845 1.00 89.81 67 GLY A N 1
ATOM 542 C CA . GLY A 1 67 ? 12.671 -0.684 13.474 1.00 89.81 67 GLY A CA 1
ATOM 543 C C . GLY A 1 67 ? 12.786 0.267 12.283 1.00 89.81 67 GLY A C 1
ATOM 544 O O . GLY A 1 67 ? 12.105 1.287 12.220 1.00 89.81 67 GLY A O 1
ATOM 545 N N . GLU A 1 68 ? 13.646 -0.087 11.329 1.00 86.38 68 GLU A N 1
ATOM 546 C CA . GLU A 1 68 ? 13.991 0.761 10.181 1.00 86.38 68 GLU A CA 1
ATOM 547 C C . GLU A 1 68 ? 12.835 0.986 9.195 1.00 86.38 68 GLU A C 1
ATOM 549 O O . GLU A 1 68 ? 12.840 1.979 8.469 1.00 86.38 68 GLU A O 1
ATOM 554 N N . CYS A 1 69 ? 11.838 0.093 9.146 1.00 91.69 69 CYS A N 1
ATOM 555 C CA . CYS A 1 69 ? 10.714 0.266 8.222 1.00 91.69 69 CYS A CA 1
ATOM 556 C C . CYS A 1 69 ? 9.672 1.263 8.743 1.00 91.69 69 CYS A C 1
ATOM 558 O O . CYS A 1 69 ? 8.903 1.817 7.954 1.00 91.69 69 CYS A O 1
ATOM 560 N N . TRP A 1 70 ? 9.641 1.501 10.058 1.00 94.62 70 TRP A N 1
ATOM 561 C CA . TRP A 1 70 ? 8.659 2.366 10.696 1.00 94.62 70 TRP A CA 1
ATOM 562 C C . TRP A 1 70 ? 9.208 3.788 10.862 1.00 94.62 70 TRP A C 1
ATOM 564 O O . TRP A 1 70 ? 10.217 3.974 11.540 1.00 94.62 70 TRP A O 1
ATOM 574 N N . PRO A 1 71 ? 8.572 4.816 10.275 1.00 91.81 71 PRO A N 1
ATOM 575 C CA . PRO A 1 71 ? 9.096 6.176 10.348 1.00 91.81 71 PRO A CA 1
ATOM 576 C C . PRO A 1 71 ? 9.141 6.726 11.774 1.00 91.81 71 PRO A C 1
ATOM 578 O O . PRO A 1 71 ? 8.184 6.584 12.534 1.00 91.81 71 PRO A O 1
ATOM 581 N N . GLU A 1 72 ? 10.221 7.438 12.098 1.00 92.19 72 GLU A N 1
ATOM 582 C CA . GLU A 1 72 ? 10.444 8.055 13.412 1.00 92.19 72 GLU A CA 1
ATOM 583 C C . GLU A 1 72 ? 9.301 8.999 13.820 1.00 92.19 72 GLU A C 1
ATOM 585 O O . GLU A 1 72 ? 8.891 9.022 14.977 1.00 92.19 72 GLU A O 1
ATOM 590 N N . GLN A 1 73 ? 8.701 9.717 12.864 1.00 92.94 73 GLN A N 1
ATOM 591 C CA . GLN A 1 73 ? 7.579 10.628 13.134 1.00 92.94 73 GLN A CA 1
ATOM 592 C C . GLN A 1 73 ? 6.310 9.901 13.608 1.00 92.94 73 GLN A C 1
ATOM 594 O O . GLN A 1 73 ? 5.403 10.537 14.135 1.00 92.94 73 GLN A O 1
ATOM 599 N N . LEU A 1 74 ? 6.237 8.582 13.413 1.00 95.19 74 LEU A N 1
ATOM 600 C CA . LEU A 1 74 ? 5.139 7.720 13.846 1.00 95.19 74 LEU A CA 1
ATOM 601 C C . LEU A 1 74 ? 5.546 6.817 15.021 1.00 95.19 74 LEU A C 1
ATOM 603 O O . LEU A 1 74 ? 4.820 5.870 15.325 1.00 95.19 74 LEU A O 1
ATOM 607 N N . ALA A 1 75 ? 6.696 7.056 15.665 1.00 94.38 75 ALA A N 1
ATOM 608 C CA . ALA A 1 75 ? 7.222 6.189 16.724 1.00 94.38 75 ALA A CA 1
ATOM 609 C C . ALA A 1 75 ? 6.216 5.966 17.868 1.00 94.38 75 ALA A C 1
ATOM 611 O O . ALA A 1 75 ? 6.041 4.835 18.318 1.00 94.38 75 ALA A O 1
ATOM 612 N N . GLU A 1 76 ? 5.493 7.020 18.254 1.00 94.62 76 GLU A N 1
ATOM 613 C CA . GLU A 1 76 ? 4.507 7.006 19.345 1.00 94.62 76 GLU A CA 1
ATOM 614 C C . GLU A 1 76 ? 3.090 6.599 18.901 1.00 94.62 76 GLU A C 1
ATOM 616 O O . GLU A 1 76 ? 2.155 6.602 19.704 1.00 94.62 76 GLU A O 1
ATOM 621 N N . LEU A 1 77 ? 2.892 6.260 17.621 1.00 96.50 77 LEU A N 1
ATOM 622 C CA . LEU A 1 77 ? 1.575 5.888 17.108 1.00 96.50 77 LEU A CA 1
ATOM 623 C C . LEU A 1 77 ? 1.095 4.577 17.749 1.00 96.50 77 LEU A C 1
ATOM 625 O O . LEU A 1 77 ? 1.720 3.523 17.581 1.00 96.50 77 LEU A O 1
ATOM 629 N N . ASP A 1 78 ? -0.076 4.592 18.394 1.00 96.19 78 ASP A N 1
ATOM 630 C CA . ASP A 1 78 ? -0.723 3.350 18.822 1.00 96.19 78 ASP A CA 1
ATOM 631 C C . ASP A 1 78 ? -1.269 2.601 17.601 1.00 96.19 78 ASP A C 1
ATOM 633 O O . ASP A 1 78 ? -2.373 2.858 17.119 1.00 96.19 78 ASP A O 1
ATOM 637 N N . LYS A 1 79 ? -0.516 1.609 17.122 1.00 96.00 79 LYS A N 1
ATOM 638 C CA . LYS A 1 79 ? -0.875 0.767 15.968 1.00 96.00 79 LYS A CA 1
ATOM 639 C C . LYS A 1 79 ? -2.201 0.013 16.130 1.00 96.00 79 LYS A C 1
ATOM 641 O O . LYS A 1 79 ? -2.725 -0.488 15.138 1.00 96.00 79 LYS A O 1
ATOM 646 N N . LYS A 1 80 ? -2.780 -0.078 17.335 1.00 95.06 80 LYS A N 1
ATOM 647 C CA . LYS A 1 80 ? -4.130 -0.642 17.539 1.00 95.06 80 LYS A CA 1
ATOM 648 C C . LYS A 1 80 ? -5.237 0.257 16.987 1.00 95.06 80 LYS A C 1
ATOM 650 O O . LYS A 1 80 ? -6.351 -0.218 16.775 1.00 95.06 80 LYS A O 1
ATOM 655 N N . THR A 1 81 ? -4.946 1.536 16.761 1.00 96.94 81 THR A N 1
ATOM 656 C CA . THR A 1 81 ? -5.887 2.505 16.181 1.00 96.94 81 THR A CA 1
ATOM 657 C C . THR A 1 81 ? -6.021 2.374 14.664 1.00 96.94 81 THR A C 1
ATOM 659 O O . THR A 1 81 ? -6.985 2.897 14.105 1.00 96.94 81 THR A O 1
ATOM 662 N N . LEU A 1 82 ? -5.111 1.637 14.011 1.00 98.12 82 LEU A N 1
ATOM 663 C CA . LEU A 1 82 ? -5.138 1.386 12.573 1.00 98.12 82 LEU A CA 1
ATOM 664 C C . LEU A 1 82 ? -6.400 0.618 12.184 1.00 98.12 82 LEU A C 1
ATOM 666 O O . LEU A 1 82 ? -6.666 -0.485 12.672 1.00 98.12 82 LEU A O 1
ATOM 670 N N . LYS A 1 83 ? -7.169 1.197 11.266 1.00 97.75 83 LYS A N 1
ATOM 671 C CA . LYS A 1 83 ? -8.439 0.656 10.786 1.00 97.75 83 LYS A CA 1
ATOM 672 C C . LYS A 1 83 ? -8.488 0.664 9.259 1.00 97.75 83 LYS A C 1
ATOM 674 O O . LYS A 1 83 ? -7.839 1.500 8.637 1.00 97.75 83 LYS A O 1
ATOM 679 N N . PRO A 1 84 ? -9.265 -0.246 8.648 1.00 97.81 84 PRO A N 1
ATOM 680 C CA . PRO A 1 84 ? -9.629 -0.162 7.237 1.00 97.81 84 PRO A CA 1
ATOM 681 C C . PRO A 1 84 ? -10.196 1.222 6.890 1.00 97.81 84 PRO A C 1
ATOM 683 O O . PRO A 1 84 ? -11.159 1.648 7.528 1.00 97.81 84 PRO A O 1
ATOM 686 N N . ILE A 1 85 ? -9.633 1.904 5.887 1.00 97.81 85 ILE A N 1
ATOM 687 C CA . ILE A 1 85 ? -10.109 3.237 5.461 1.00 97.81 85 ILE A CA 1
ATOM 688 C C . ILE A 1 85 ? -10.687 3.264 4.043 1.00 97.81 85 ILE A C 1
ATOM 690 O O . ILE A 1 85 ? -11.674 3.953 3.798 1.00 97.81 85 ILE A O 1
ATOM 694 N N . PHE A 1 86 ? -10.122 2.496 3.114 1.00 98.19 86 PHE A N 1
ATOM 695 C CA . PHE A 1 86 ? -10.649 2.323 1.760 1.00 98.19 86 PHE A CA 1
ATOM 696 C C . PHE A 1 86 ? -10.070 1.060 1.125 1.00 98.19 86 PHE A C 1
ATOM 698 O O . PHE A 1 86 ? -9.097 0.484 1.620 1.00 98.19 86 PHE A O 1
ATOM 705 N N . THR A 1 87 ? -10.667 0.638 0.020 1.00 98.44 87 THR A N 1
ATOM 706 C CA . THR A 1 87 ? -10.197 -0.496 -0.778 1.00 98.44 87 THR A CA 1
ATOM 707 C C . THR A 1 87 ? -9.907 -0.069 -2.205 1.00 98.44 87 THR A C 1
ATOM 709 O O . THR A 1 87 ? -10.464 0.922 -2.678 1.00 98.44 87 THR A O 1
ATOM 712 N N . THR A 1 88 ? -9.046 -0.814 -2.888 1.00 98.06 88 THR A N 1
ATOM 713 C CA . THR A 1 88 ? -8.960 -0.774 -4.349 1.00 98.06 88 THR A CA 1
ATOM 714 C C . THR A 1 88 ? -9.156 -2.176 -4.893 1.00 98.06 88 THR A C 1
ATOM 716 O O . THR A 1 88 ? -8.590 -3.133 -4.364 1.00 98.06 88 THR A O 1
ATOM 719 N N . ASP A 1 89 ? -9.973 -2.286 -5.928 1.00 96.31 89 ASP A N 1
ATOM 720 C CA . ASP A 1 89 ? -10.295 -3.540 -6.599 1.00 96.31 89 ASP A CA 1
ATOM 721 C C . ASP A 1 89 ? -10.171 -3.314 -8.101 1.00 96.31 89 ASP A C 1
ATOM 723 O O . ASP A 1 89 ? -10.896 -2.496 -8.677 1.00 96.31 89 ASP A O 1
ATOM 727 N N . PHE A 1 90 ? -9.181 -3.960 -8.707 1.00 97.69 90 PHE A N 1
ATOM 728 C CA . PHE A 1 90 ? -8.861 -3.770 -10.112 1.00 97.69 90 PHE A CA 1
ATOM 729 C C . PHE A 1 90 ? -8.258 -5.016 -10.746 1.00 97.69 90 PHE A C 1
ATOM 731 O O . PHE A 1 90 ? -7.612 -5.848 -10.102 1.00 97.69 90 PHE A O 1
ATOM 738 N N . VAL A 1 91 ? -8.441 -5.112 -12.057 1.00 97.75 91 VAL A N 1
ATOM 739 C CA . VAL A 1 91 ? -7.750 -6.074 -12.902 1.00 97.75 91 VAL A CA 1
ATOM 740 C C . VAL A 1 91 ? -6.452 -5.435 -13.371 1.00 97.75 91 VAL A C 1
ATOM 742 O O . VAL A 1 91 ? -6.467 -4.355 -13.953 1.00 97.75 91 VAL A O 1
ATOM 745 N N . ARG A 1 92 ? -5.334 -6.125 -13.130 1.00 97.75 92 ARG A N 1
ATOM 746 C CA . ARG A 1 92 ? -4.020 -5.764 -13.663 1.00 97.75 92 ARG A CA 1
ATOM 747 C C . ARG A 1 92 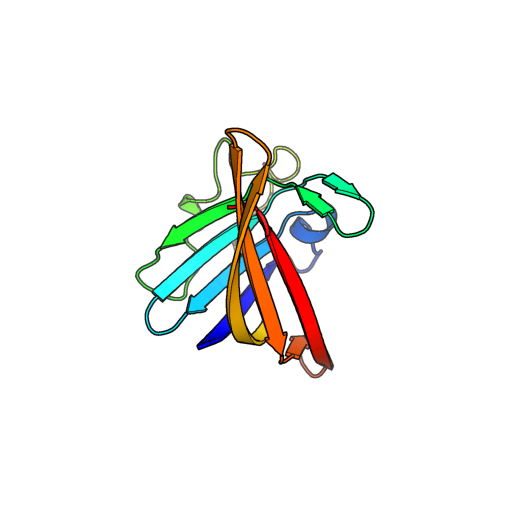? -3.637 -6.659 -14.831 1.00 97.75 92 ARG A C 1
ATOM 749 O O . ARG A 1 92 ? -3.530 -7.883 -14.668 1.00 97.75 92 ARG A O 1
ATOM 756 N N . GLU A 1 93 ? -3.356 -6.049 -15.970 1.00 97.38 93 GLU A N 1
ATOM 757 C CA . GLU A 1 93 ? -2.663 -6.663 -17.103 1.00 97.38 93 GLU A CA 1
ATOM 758 C C . GLU A 1 93 ? -1.198 -6.239 -17.095 1.00 97.38 93 GLU A C 1
ATOM 760 O O . GLU A 1 93 ? -0.874 -5.133 -16.668 1.00 97.38 93 GLU A O 1
ATOM 765 N N . ARG A 1 94 ? -0.290 -7.132 -17.504 1.00 95.81 94 ARG A N 1
ATOM 766 C CA . ARG A 1 94 ? 1.154 -6.871 -17.447 1.00 95.81 94 ARG A CA 1
ATOM 767 C C . ARG A 1 94 ? 1.853 -7.320 -18.713 1.00 95.81 94 ARG A C 1
ATOM 769 O O . ARG A 1 94 ? 1.529 -8.377 -19.251 1.00 95.81 94 ARG A O 1
ATOM 776 N N . ALA A 1 95 ? 2.854 -6.554 -19.121 1.00 96.38 95 ALA A N 1
ATOM 777 C CA . ALA A 1 95 ? 3.785 -6.910 -20.179 1.00 96.38 95 ALA A CA 1
ATOM 778 C C . ALA A 1 95 ? 5.209 -6.494 -19.794 1.00 96.38 95 ALA A C 1
ATOM 780 O O . ALA A 1 95 ? 5.415 -5.468 -19.148 1.00 96.38 95 ALA A O 1
ATOM 781 N N . GLU A 1 96 ? 6.198 -7.283 -20.210 1.00 95.75 96 GLU A N 1
ATOM 782 C CA . GLU A 1 96 ? 7.606 -6.908 -20.091 1.00 95.75 96 GLU A CA 1
ATOM 783 C C . GLU A 1 96 ? 8.047 -6.169 -21.356 1.00 95.75 96 GLU A C 1
ATOM 785 O O . GLU A 1 96 ? 7.858 -6.651 -22.474 1.00 95.75 96 GLU A O 1
ATOM 790 N N . ILE A 1 97 ? 8.666 -5.005 -21.175 1.00 93.62 97 ILE A N 1
ATOM 791 C CA . ILE A 1 97 ? 9.313 -4.249 -22.241 1.00 93.62 97 ILE A CA 1
ATOM 792 C C . ILE A 1 97 ? 10.810 -4.264 -21.958 1.00 93.62 97 ILE A C 1
ATOM 794 O O . ILE A 1 97 ? 11.282 -3.662 -20.994 1.00 93.62 97 ILE A O 1
ATOM 798 N N . ALA A 1 98 ? 11.565 -4.952 -22.810 1.00 92.31 98 ALA A N 1
ATOM 799 C CA . ALA A 1 98 ? 13.006 -5.094 -22.661 1.00 92.31 98 ALA A CA 1
ATOM 800 C C . ALA A 1 98 ? 13.745 -4.527 -23.874 1.00 92.31 98 ALA A C 1
ATOM 802 O O . ALA A 1 98 ? 13.394 -4.811 -25.020 1.00 92.31 98 ALA A O 1
ATOM 803 N N . TRP A 1 99 ? 14.810 -3.762 -23.630 1.00 91.56 99 TRP A N 1
ATOM 804 C CA . TRP A 1 99 ? 15.706 -3.300 -24.689 1.00 91.56 99 TRP A CA 1
ATOM 805 C C . TRP A 1 99 ? 17.152 -3.181 -24.207 1.00 91.56 99 TRP A C 1
ATOM 807 O O . TRP A 1 99 ? 17.449 -3.082 -23.015 1.00 91.56 99 TRP A O 1
ATOM 817 N N . GLY A 1 100 ? 18.075 -3.212 -25.167 1.00 88.94 100 GLY A N 1
ATOM 818 C CA . GLY A 1 100 ? 19.498 -3.001 -24.926 1.00 88.94 100 GLY A CA 1
ATOM 819 C C . GLY A 1 100 ? 19.907 -1.554 -25.191 1.00 88.94 100 GLY A C 1
ATOM 820 O O . GLY A 1 100 ? 19.502 -0.962 -26.190 1.00 88.94 100 GLY A O 1
ATOM 821 N N . ARG A 1 101 ? 20.767 -0.995 -24.335 1.00 80.56 101 ARG A N 1
ATOM 822 C CA . ARG A 1 101 ? 21.507 0.247 -24.604 1.00 80.56 101 ARG A CA 1
ATOM 823 C C . ARG A 1 101 ? 22.997 -0.010 -24.378 1.00 80.56 101 ARG A C 1
ATOM 825 O O . ARG A 1 101 ? 23.484 -0.006 -23.249 1.00 80.56 101 ARG A O 1
ATOM 832 N N . GLY A 1 102 ? 23.735 -0.268 -25.459 1.00 83.75 102 GLY A N 1
ATOM 833 C CA . GLY A 1 102 ? 25.131 -0.709 -25.372 1.00 83.75 102 GLY A CA 1
ATOM 834 C C . GLY A 1 102 ? 25.239 -2.088 -24.710 1.00 83.75 102 GLY A C 1
ATOM 835 O O . GLY A 1 102 ? 24.603 -3.032 -25.166 1.00 83.75 102 GLY A O 1
ATOM 836 N N . LYS A 1 103 ? 26.027 -2.204 -23.631 1.00 87.75 103 LYS A N 1
ATOM 837 C CA . LYS A 1 103 ? 26.144 -3.444 -22.832 1.00 87.75 103 LYS A CA 1
ATOM 838 C C . LYS A 1 103 ? 25.054 -3.598 -21.760 1.00 87.75 103 LYS A C 1
ATOM 840 O O . LYS A 1 103 ? 24.995 -4.643 -21.122 1.00 87.75 103 LYS A O 1
ATOM 845 N N . ALA A 1 104 ? 24.228 -2.575 -21.530 1.00 86.06 104 ALA A N 1
ATOM 846 C CA . ALA A 1 104 ? 23.177 -2.617 -20.519 1.00 86.06 104 ALA A CA 1
ATOM 847 C C . ALA A 1 104 ? 21.879 -3.192 -21.104 1.00 86.06 104 ALA A C 1
ATOM 849 O O . ALA A 1 104 ? 21.459 -2.790 -22.192 1.00 86.06 104 ALA A O 1
ATOM 850 N N . LYS A 1 105 ? 21.234 -4.093 -20.357 1.00 89.69 105 LYS A N 1
ATOM 851 C CA . LYS A 1 105 ? 19.854 -4.531 -20.589 1.00 89.69 105 LYS A CA 1
ATOM 852 C C . LYS A 1 105 ? 18.960 -3.773 -19.613 1.00 89.69 105 LYS A C 1
ATOM 854 O O . LYS A 1 105 ? 19.233 -3.785 -18.418 1.00 89.69 105 LYS A O 1
ATOM 859 N N . VAL A 1 106 ? 17.925 -3.122 -20.127 1.00 91.69 106 VAL A N 1
ATOM 860 C CA . VAL A 1 106 ? 16.879 -2.486 -19.322 1.00 91.69 106 VAL A CA 1
ATOM 861 C C . VAL A 1 106 ? 15.612 -3.306 -19.486 1.00 91.69 106 VAL A C 1
ATOM 863 O O . VAL A 1 106 ? 15.272 -3.697 -20.605 1.00 91.69 106 VAL A O 1
ATOM 866 N N . VAL A 1 107 ? 14.947 -3.585 -18.370 1.00 93.81 107 VAL A N 1
ATOM 867 C CA . VAL A 1 107 ? 13.675 -4.300 -18.326 1.00 93.81 107 VAL A CA 1
ATOM 868 C C . VAL A 1 107 ? 12.682 -3.442 -17.555 1.00 93.81 107 VAL A C 1
ATOM 870 O O . VAL A 1 107 ? 12.970 -2.999 -16.447 1.00 93.81 107 VAL A O 1
ATOM 873 N N . ILE A 1 108 ? 11.528 -3.190 -18.159 1.00 94.50 108 ILE A N 1
ATOM 874 C CA . ILE A 1 108 ? 10.412 -2.486 -17.532 1.00 9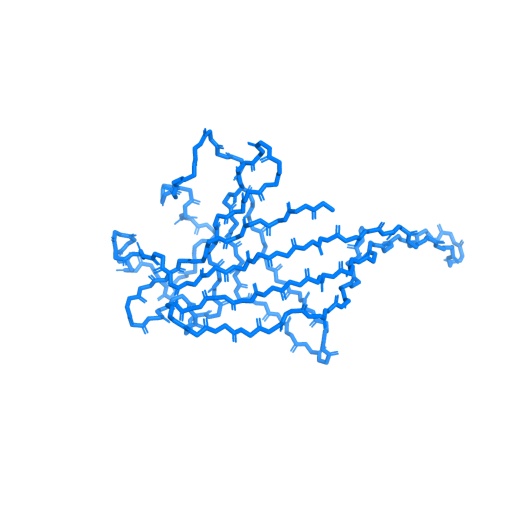4.50 108 ILE A CA 1
ATOM 875 C C . ILE A 1 108 ? 9.208 -3.422 -17.501 1.00 94.50 108 ILE A C 1
ATOM 877 O O . ILE A 1 108 ? 8.870 -4.029 -18.517 1.00 94.50 108 ILE A O 1
ATOM 881 N N . GLU A 1 109 ? 8.534 -3.511 -16.356 1.00 96.25 109 GLU A N 1
ATOM 882 C CA . GLU A 1 109 ? 7.171 -4.035 -16.293 1.00 96.25 109 GLU A CA 1
ATOM 883 C C . GLU A 1 109 ? 6.190 -2.897 -16.588 1.00 96.25 109 GLU A C 1
ATOM 885 O O . GLU A 1 109 ? 6.117 -1.922 -15.843 1.00 96.25 109 GLU A O 1
ATOM 890 N N . ALA A 1 110 ? 5.432 -3.028 -17.675 1.00 96.81 110 ALA A N 1
ATOM 891 C CA . ALA A 1 110 ? 4.262 -2.204 -17.929 1.00 96.81 110 ALA A CA 1
ATOM 892 C C . ALA A 1 110 ? 3.036 -2.879 -17.311 1.00 96.81 110 ALA A C 1
ATOM 894 O O . ALA A 1 110 ? 2.755 -4.038 -17.625 1.00 96.81 110 ALA A O 1
ATOM 895 N N . ALA A 1 111 ? 2.311 -2.167 -16.453 1.00 97.12 111 ALA A N 1
ATOM 896 C CA . ALA A 1 111 ? 1.104 -2.653 -15.802 1.00 97.12 111 ALA A CA 1
ATOM 897 C C . ALA A 1 111 ? -0.078 -1.721 -16.092 1.00 97.12 111 ALA A C 1
ATOM 899 O O . ALA A 1 111 ? -0.033 -0.548 -15.737 1.00 97.12 111 ALA A O 1
ATOM 900 N N . LEU A 1 112 ? -1.120 -2.248 -16.734 1.00 98.06 112 LEU A N 1
ATOM 901 C CA . LEU A 1 112 ? -2.387 -1.552 -16.954 1.00 98.06 112 LEU A CA 1
ATOM 902 C C . LEU A 1 112 ? -3.382 -1.992 -15.882 1.00 98.06 112 LEU A C 1
ATOM 904 O O . LEU A 1 112 ? -3.703 -3.180 -15.800 1.00 98.06 112 LEU A O 1
ATOM 908 N N . ASP A 1 113 ? -3.881 -1.033 -15.110 1.00 97.94 113 ASP A N 1
ATOM 909 C CA . ASP A 1 113 ? -4.846 -1.260 -14.040 1.00 97.94 113 ASP A CA 1
ATOM 910 C C . ASP A 1 113 ? -6.195 -0.644 -14.384 1.00 97.94 113 ASP A C 1
ATOM 912 O O . ASP A 1 113 ? -6.304 0.558 -14.631 1.00 97.94 113 ASP A O 1
ATOM 916 N N . LEU A 1 114 ? -7.228 -1.487 -14.366 1.00 98.50 114 LEU A N 1
ATOM 917 C CA . LEU A 1 114 ? -8.611 -1.108 -14.633 1.00 98.50 114 LEU A CA 1
ATOM 918 C C . LEU A 1 114 ? -9.503 -1.592 -13.493 1.00 98.50 114 LEU A C 1
ATOM 920 O O . LEU A 1 114 ? -9.604 -2.792 -13.230 1.00 98.50 114 LEU A O 1
ATOM 924 N N . GLY A 1 115 ? -10.162 -0.669 -12.804 1.00 98.06 115 GLY A N 1
ATOM 925 C CA . GLY A 1 115 ? -11.005 -1.007 -11.666 1.00 98.06 115 GLY A CA 1
ATOM 926 C C . GLY A 1 115 ? -11.470 0.214 -10.907 1.00 98.06 115 GLY A C 1
ATOM 927 O O . GLY A 1 115 ? -11.872 1.199 -11.516 1.00 98.06 115 GLY A O 1
ATOM 928 N N . HIS A 1 116 ? -11.479 0.138 -9.577 1.00 98.38 116 HIS A N 1
ATOM 929 C CA . HIS A 1 116 ? -12.032 1.198 -8.746 1.00 98.38 116 HIS A CA 1
ATOM 930 C C . HIS A 1 116 ? -11.348 1.331 -7.390 1.00 98.38 116 HIS A C 1
ATOM 932 O O . HIS A 1 116 ? -10.913 0.351 -6.782 1.00 98.38 116 HIS A O 1
ATOM 938 N N . VAL A 1 117 ? -11.363 2.554 -6.870 1.00 98.12 117 VAL A N 1
ATOM 939 C CA . VAL A 1 117 ? -11.173 2.848 -5.450 1.00 98.12 117 VAL A CA 1
ATOM 940 C C . VAL A 1 117 ? -12.540 2.998 -4.786 1.00 98.12 117 VAL A C 1
ATOM 942 O O . VAL A 1 117 ? -13.458 3.595 -5.350 1.00 98.12 117 VAL A O 1
ATOM 945 N N . VAL A 1 118 ? -12.701 2.434 -3.588 1.00 98.19 118 VAL A N 1
ATOM 946 C CA . VAL A 1 118 ? -13.958 2.461 -2.829 1.00 98.19 118 VAL A CA 1
ATOM 947 C C . VAL A 1 118 ? -13.690 2.900 -1.394 1.00 98.19 118 VAL A C 1
ATOM 949 O O . VAL A 1 118 ? -12.969 2.227 -0.654 1.00 98.19 118 VAL A O 1
ATOM 952 N N . ALA A 1 119 ? -14.315 4.004 -0.985 1.00 96.94 119 ALA A N 1
ATOM 953 C CA . ALA A 1 119 ? -14.234 4.569 0.360 1.00 96.94 119 ALA A CA 1
ATOM 954 C C . ALA A 1 119 ? -15.649 4.775 0.930 1.00 96.94 119 ALA A C 1
ATOM 956 O O . ALA A 1 119 ? -16.361 5.728 0.599 1.00 96.94 119 ALA A O 1
ATOM 957 N N . GLY A 1 120 ? -16.090 3.853 1.789 1.00 94.00 120 GLY A N 1
ATOM 958 C CA . GLY A 1 120 ? -17.463 3.844 2.295 1.00 94.00 120 GLY A CA 1
ATOM 959 C C . GLY A 1 120 ? -18.479 3.680 1.160 1.00 94.00 120 GLY A C 1
ATOM 960 O O . GLY A 1 120 ? -18.510 2.646 0.503 1.00 94.00 120 GLY A O 1
ATOM 961 N N . LYS A 1 121 ? -19.322 4.697 0.937 1.00 96.00 121 LYS A N 1
ATOM 962 C CA . LYS A 1 121 ? -20.313 4.720 -0.159 1.00 96.00 121 LYS A CA 1
ATOM 963 C C . LYS A 1 121 ? -19.795 5.384 -1.440 1.00 96.00 121 LYS A C 1
ATOM 965 O O . LYS A 1 121 ? -20.518 5.419 -2.429 1.00 96.00 121 LYS A O 1
ATOM 970 N N . GLN A 1 122 ? -18.596 5.961 -1.400 1.00 97.88 122 GLN A N 1
ATOM 971 C CA . GLN A 1 122 ? -17.994 6.651 -2.536 1.00 97.88 122 GLN A CA 1
ATOM 972 C C . GLN A 1 122 ? -17.146 5.676 -3.346 1.00 97.88 122 GLN A C 1
ATOM 974 O O . GLN A 1 122 ? -16.520 4.771 -2.786 1.00 97.88 122 GLN A O 1
ATOM 979 N N . LYS A 1 123 ? -17.143 5.872 -4.662 1.00 97.94 123 LYS A N 1
ATOM 980 C CA . LYS A 1 123 ? -16.450 5.023 -5.621 1.00 97.94 123 LYS A CA 1
ATOM 981 C C . LYS A 1 123 ? -15.943 5.878 -6.777 1.00 97.94 123 LYS A C 1
ATOM 983 O O . LYS A 1 123 ? -16.686 6.723 -7.267 1.00 97.94 123 LYS A O 1
ATOM 988 N N . GLU A 1 124 ? -14.712 5.632 -7.198 1.00 98.38 124 GLU A N 1
ATOM 989 C CA . GLU A 1 124 ? -14.061 6.315 -8.320 1.00 98.38 124 GLU A CA 1
ATOM 990 C C . GLU A 1 124 ? -13.311 5.287 -9.176 1.00 98.38 124 GLU A C 1
ATOM 992 O O . GLU A 1 124 ? -12.885 4.246 -8.668 1.00 98.38 124 GLU A O 1
ATOM 997 N N . GLU A 1 125 ? -13.227 5.536 -10.482 1.00 98.31 125 GLU A N 1
ATOM 998 C CA . GLU A 1 125 ? -12.573 4.638 -11.435 1.00 98.31 125 GLU A CA 1
ATOM 999 C C . GLU A 1 125 ? -11.046 4.704 -11.317 1.00 98.31 125 GLU A C 1
ATOM 1001 O O . GLU A 1 125 ? -10.457 5.764 -11.121 1.00 98.31 125 GLU A O 1
ATOM 1006 N N . ILE A 1 126 ? -10.409 3.546 -11.470 1.00 98.31 126 ILE A N 1
ATOM 1007 C CA . ILE A 1 126 ? -8.972 3.395 -11.686 1.00 98.31 126 ILE A CA 1
ATOM 1008 C C . ILE A 1 126 ? -8.795 3.015 -13.151 1.00 98.31 126 ILE A C 1
ATOM 1010 O O . ILE A 1 126 ? -9.342 2.009 -13.606 1.00 98.31 126 ILE A O 1
ATOM 1014 N N . CYS A 1 127 ? -8.036 3.833 -13.871 1.00 97.88 127 CYS A N 1
ATOM 1015 C CA . CYS A 1 127 ? -7.603 3.587 -15.238 1.00 97.88 127 CYS A CA 1
ATOM 1016 C C . CYS A 1 127 ? -6.198 4.170 -15.386 1.00 97.88 127 CYS A C 1
ATOM 1018 O O . CYS A 1 127 ? -6.032 5.353 -15.690 1.00 97.88 127 CYS A O 1
ATOM 1020 N N . GLU A 1 128 ? -5.187 3.363 -15.074 1.00 96.88 128 GLU A N 1
ATOM 1021 C CA . GLU A 1 128 ? -3.799 3.821 -14.978 1.00 96.88 128 GLU A CA 1
ATOM 1022 C C . GLU A 1 128 ? -2.813 2.861 -15.648 1.00 96.88 128 GLU A C 1
ATOM 1024 O O . GLU A 1 128 ? -3.040 1.654 -15.723 1.00 96.88 128 GLU A O 1
ATOM 1029 N N . LEU A 1 129 ? -1.705 3.419 -16.141 1.00 96.56 129 LEU A N 1
ATOM 1030 C CA . LEU A 1 129 ? -0.565 2.680 -16.676 1.00 96.56 129 LEU A CA 1
ATOM 1031 C C . LEU A 1 129 ? 0.658 2.964 -15.800 1.00 96.56 129 LEU A C 1
ATOM 1033 O O . LEU A 1 129 ? 1.139 4.096 -15.754 1.00 96.56 129 LEU A O 1
ATOM 1037 N N . GLU A 1 130 ? 1.183 1.933 -15.145 1.00 95.25 130 GLU A N 1
ATOM 1038 C CA . GLU A 1 130 ? 2.442 1.983 -14.400 1.00 95.25 130 GLU A CA 1
ATOM 1039 C C . GLU A 1 130 ? 3.588 1.416 -15.253 1.00 95.25 130 GLU A C 1
ATOM 1041 O O . GLU A 1 130 ? 3.428 0.408 -15.942 1.00 95.25 130 GLU A O 1
ATOM 1046 N N . LEU A 1 131 ? 4.763 2.048 -15.185 1.00 94.50 131 LEU A N 1
ATOM 1047 C CA . LEU A 1 131 ? 6.008 1.559 -15.782 1.00 94.50 131 LEU A CA 1
ATOM 1048 C C . LEU A 1 131 ? 7.041 1.390 -14.663 1.00 94.50 131 LEU A C 1
ATOM 1050 O O . LEU A 1 131 ? 7.621 2.370 -14.195 1.00 94.50 131 LEU A O 1
ATOM 1054 N N . GLU A 1 132 ? 7.247 0.155 -14.212 1.00 92.50 132 GLU A N 1
ATOM 1055 C CA . GLU A 1 132 ? 8.158 -0.176 -13.114 1.00 92.50 132 GLU A CA 1
ATOM 1056 C C . GLU A 1 132 ? 9.493 -0.684 -13.670 1.00 92.50 132 GLU A C 1
ATOM 1058 O O . GLU A 1 132 ? 9.538 -1.670 -14.408 1.00 92.50 132 GLU A O 1
ATOM 1063 N N . LEU A 1 133 ? 10.591 -0.009 -13.321 1.00 91.38 133 LEU A N 1
ATOM 1064 C CA . LEU A 1 133 ? 11.937 -0.482 -13.640 1.00 91.38 133 LEU A CA 1
ATOM 1065 C C . LEU A 1 133 ? 12.238 -1.743 -12.816 1.00 91.38 133 LEU A C 1
ATOM 1067 O O . LEU A 1 133 ? 12.096 -1.716 -11.594 1.00 91.38 133 LEU A O 1
ATOM 1071 N N . ARG A 1 134 ? 12.639 -2.826 -13.489 1.00 88.19 134 ARG A N 1
ATOM 1072 C CA . ARG A 1 134 ? 13.013 -4.105 -12.868 1.00 88.19 134 ARG A CA 1
ATOM 1073 C C . ARG A 1 134 ? 14.502 -4.196 -12.558 1.00 88.19 134 ARG A C 1
ATOM 1075 O O . ARG A 1 134 ? 15.307 -3.630 -13.334 1.00 88.19 134 ARG A O 1
#

Foldseek 3Di:
DKKKKWWKAFPVRQCVVQVKTWIWIDDPQWTKTKIWGDFDDDPNDTDTDIDIDTDNDNDDPCVVCDDPSPDPSCPVPPPVRMDGFKMWIWDKDWDWDWDDDPPDIWIWIWIFTWGWIGGPPDIDTDTDIDIHTD

pLDDT: mean 94.28, std 5.33, range [75.75, 98.69]